Protein AF-A0A950BAL0-F1 (afdb_monomer)

Structure (mmCIF, N/CA/C/O backbone):
data_AF-A0A950BAL0-F1
#
_entry.id   AF-A0A950BAL0-F1
#
loop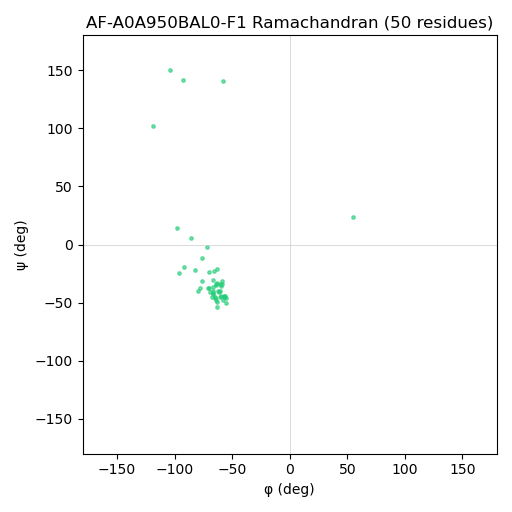_
_atom_site.group_PDB
_atom_site.id
_atom_site.type_symbol
_atom_site.label_atom_id
_atom_site.label_alt_id
_atom_site.label_comp_id
_atom_site.label_asym_id
_atom_site.label_entity_id
_atom_site.label_seq_id
_atom_site.pdbx_PDB_ins_code
_atom_site.Cartn_x
_atom_site.Cartn_y
_atom_site.Cartn_z
_atom_site.occupancy
_atom_site.B_iso_or_equiv
_atom_site.auth_seq_id
_atom_site.auth_comp_id
_atom_site.auth_asym_id
_atom_site.auth_atom_id
_atom_site.pdbx_PDB_model_num
ATOM 1 N N . MET A 1 1 ? -6.261 9.648 7.282 1.00 67.62 1 MET A N 1
ATOM 2 C CA . MET A 1 1 ? -6.399 9.016 5.950 1.00 67.62 1 MET A CA 1
ATOM 3 C C . MET A 1 1 ? -7.733 8.282 5.878 1.00 67.62 1 MET A C 1
ATOM 5 O O . MET A 1 1 ? -8.118 7.682 6.872 1.00 67.62 1 MET A O 1
ATOM 9 N N . ARG A 1 2 ? -8.450 8.363 4.750 1.00 83.12 2 ARG A N 1
ATOM 10 C CA . ARG A 1 2 ? -9.685 7.598 4.486 1.00 83.12 2 ARG A CA 1
ATOM 11 C C . ARG A 1 2 ? -9.388 6.440 3.532 1.00 83.12 2 ARG A C 1
ATOM 13 O O . ARG A 1 2 ? -8.530 6.600 2.667 1.00 83.12 2 ARG A O 1
ATOM 20 N N . CYS A 1 3 ? -10.136 5.341 3.641 1.00 86.19 3 CYS A N 1
ATOM 21 C CA . CYS A 1 3 ? -9.954 4.153 2.799 1.00 86.19 3 CYS A CA 1
ATOM 22 C C . CYS A 1 3 ? -10.052 4.477 1.301 1.00 86.19 3 CYS A C 1
ATOM 24 O O . CYS A 1 3 ? -9.148 4.114 0.566 1.00 86.19 3 CYS A O 1
ATOM 26 N N . SER A 1 4 ? -11.032 5.284 0.876 1.00 82.81 4 SER A N 1
ATOM 27 C CA . SER A 1 4 ? -11.197 5.657 -0.541 1.00 82.81 4 SER A CA 1
ATOM 28 C C . SER A 1 4 ? -9.981 6.373 -1.133 1.00 82.81 4 SER A C 1
ATOM 30 O O . SER A 1 4 ? -9.642 6.165 -2.289 1.00 82.81 4 SER A O 1
ATOM 32 N N . SER A 1 5 ? -9.293 7.208 -0.345 1.00 85.31 5 SER A N 1
ATOM 33 C CA . SER A 1 5 ? -8.035 7.823 -0.788 1.00 85.31 5 SER A CA 1
ATOM 34 C C . SER A 1 5 ? -6.873 6.835 -0.740 1.00 85.31 5 SER A C 1
ATOM 36 O O . SER A 1 5 ? -5.951 6.953 -1.532 1.00 85.31 5 SER A O 1
ATOM 38 N N . CYS A 1 6 ? -6.899 5.879 0.190 1.00 86.38 6 CYS A N 1
ATOM 39 C CA . CYS A 1 6 ? -5.889 4.831 0.289 1.00 86.38 6 CYS A CA 1
ATOM 40 C C . CYS A 1 6 ? -5.948 3.887 -0.916 1.00 86.38 6 CYS A C 1
ATOM 42 O O . CYS A 1 6 ? -4.910 3.584 -1.482 1.00 86.38 6 CYS A O 1
ATOM 44 N N . GLU A 1 7 ? -7.144 3.496 -1.359 1.00 84.81 7 GLU A N 1
ATOM 45 C CA . GLU A 1 7 ? -7.359 2.650 -2.543 1.00 84.81 7 GLU A CA 1
ATOM 46 C C . GLU A 1 7 ? -6.746 3.255 -3.811 1.00 84.81 7 GLU A C 1
ATOM 48 O O . GLU A 1 7 ? -6.046 2.560 -4.537 1.00 84.81 7 GLU A O 1
ATOM 53 N N . SER A 1 8 ? -6.916 4.561 -4.043 1.00 86.69 8 SER A N 1
ATOM 54 C CA . SER A 1 8 ? -6.293 5.234 -5.195 1.00 86.69 8 SER A CA 1
ATOM 55 C C . SER A 1 8 ? -4.771 5.373 -5.082 1.00 86.69 8 SER A C 1
ATOM 57 O O . SER A 1 8 ? -4.096 5.538 -6.091 1.00 86.69 8 SER A O 1
ATOM 59 N N . LEU A 1 9 ? -4.227 5.353 -3.863 1.00 89.25 9 LEU A N 1
ATOM 60 C CA . LEU A 1 9 ? -2.787 5.456 -3.606 1.00 89.25 9 LEU A CA 1
ATOM 61 C C . LEU A 1 9 ? -2.113 4.079 -3.542 1.00 89.25 9 LEU A C 1
ATOM 63 O O . LEU A 1 9 ? -0.904 3.987 -3.694 1.00 89.25 9 LEU A O 1
ATOM 67 N N . LEU A 1 10 ? -2.881 3.014 -3.323 1.00 88.06 10 LEU A N 1
ATOM 68 C CA . LEU A 1 10 ? -2.386 1.653 -3.152 1.00 88.06 10 LEU A CA 1
ATOM 69 C C . LEU A 1 10 ? -1.694 1.109 -4.405 1.00 88.06 10 LEU A C 1
ATOM 71 O O . LEU A 1 10 ? -0.699 0.408 -4.276 1.00 88.06 10 LEU A 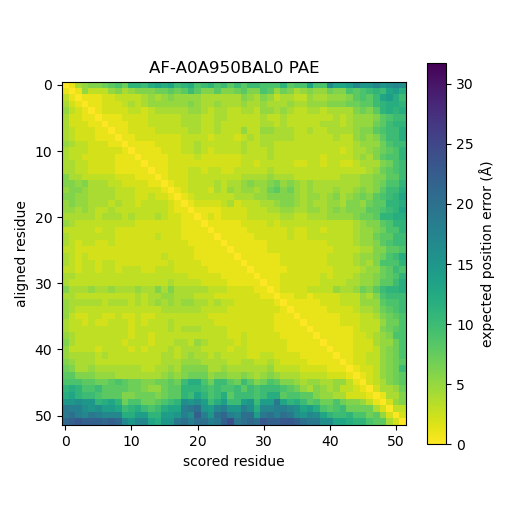O 1
ATOM 75 N N . ASP A 1 11 ? -2.176 1.478 -5.588 1.00 87.56 11 ASP A N 1
ATOM 76 C CA . ASP A 1 11 ? -1.578 1.095 -6.872 1.00 87.56 11 ASP A CA 1
ATOM 77 C C . ASP A 1 11 ? -0.159 1.677 -7.020 1.00 87.56 11 ASP A C 1
ATOM 79 O O . ASP A 1 11 ? 0.825 0.946 -7.103 1.00 87.56 11 ASP A O 1
ATOM 83 N N . ALA A 1 12 ? -0.034 2.999 -6.845 1.00 88.88 12 ALA A N 1
ATOM 84 C CA . ALA A 1 12 ? 1.252 3.697 -6.811 1.00 88.88 12 ALA A CA 1
ATOM 85 C C . ALA A 1 12 ? 2.155 3.257 -5.642 1.00 88.88 12 ALA A C 1
ATOM 87 O O . ALA A 1 12 ? 3.362 3.488 -5.665 1.00 88.88 12 ALA A O 1
ATOM 88 N N . PHE A 1 13 ? 1.585 2.668 -4.585 1.00 89.38 13 PHE A N 1
ATOM 89 C CA . PHE A 1 13 ? 2.342 2.199 -3.423 1.00 89.38 13 PHE A CA 1
ATOM 90 C C . PHE A 1 13 ? 3.000 0.856 -3.724 1.00 89.38 13 PHE A C 1
ATOM 92 O O . PHE A 1 13 ? 4.150 0.651 -3.344 1.00 89.38 13 PHE A O 1
ATOM 99 N N . VAL A 1 14 ? 2.288 -0.029 -4.429 1.00 87.56 14 VAL A N 1
ATOM 100 C CA . VAL A 1 14 ? 2.817 -1.316 -4.901 1.00 87.56 14 VAL A CA 1
ATOM 101 C C . VAL A 1 14 ? 3.909 -1.097 -5.947 1.00 87.56 14 VAL A C 1
ATOM 103 O O . VAL A 1 14 ? 4.965 -1.711 -5.832 1.00 87.56 14 VAL A O 1
ATOM 106 N N . ASP A 1 15 ? 3.713 -0.149 -6.868 1.00 87.19 15 ASP A N 1
ATOM 107 C CA . ASP A 1 15 ? 4.705 0.237 -7.889 1.00 87.19 15 ASP A CA 1
ATOM 108 C C . ASP A 1 15 ? 5.905 1.031 -7.318 1.00 87.19 15 ASP A C 1
ATOM 110 O O . ASP A 1 15 ? 6.830 1.402 -8.033 1.00 87.19 15 ASP A O 1
ATOM 114 N N . ALA A 1 16 ? 5.906 1.329 -6.011 1.00 84.88 16 ALA A N 1
ATOM 115 C CA . ALA A 1 16 ? 6.890 2.197 -5.354 1.00 84.88 16 ALA A CA 1
ATOM 116 C C . ALA A 1 16 ? 7.028 3.603 -5.992 1.00 84.88 16 ALA A C 1
ATOM 118 O O . ALA A 1 16 ? 8.030 4.290 -5.793 1.00 84.88 16 ALA A O 1
ATOM 119 N N . ALA A 1 17 ? 5.988 4.073 -6.688 1.00 89.25 17 ALA A N 1
ATOM 120 C CA . ALA A 1 17 ? 5.899 5.383 -7.338 1.00 89.25 17 ALA A CA 1
ATOM 121 C C . ALA A 1 17 ? 5.419 6.512 -6.400 1.00 89.25 17 ALA A C 1
ATOM 123 O O . ALA A 1 17 ? 5.161 7.640 -6.826 1.00 89.25 17 ALA A O 1
AT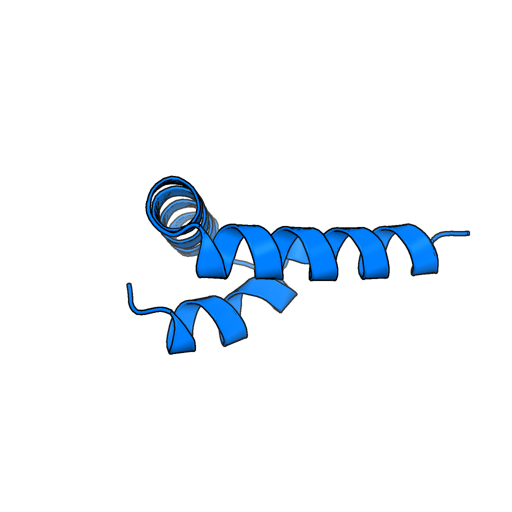OM 124 N N . LEU A 1 18 ? 5.258 6.218 -5.109 1.00 89.00 18 LEU A N 1
ATOM 125 C CA . LEU A 1 18 ? 4.736 7.140 -4.105 1.00 89.00 18 LEU A CA 1
ATOM 126 C C . LEU A 1 18 ? 5.836 7.916 -3.375 1.00 89.00 18 LEU A C 1
ATOM 128 O O . LEU A 1 18 ? 6.860 7.368 -2.980 1.00 89.00 18 LEU A O 1
ATOM 132 N N . GLU A 1 19 ? 5.570 9.194 -3.096 1.00 92.38 19 GLU A N 1
ATOM 133 C CA . GLU A 1 19 ? 6.440 10.008 -2.245 1.00 92.38 19 GLU A CA 1
ATOM 134 C C . GLU A 1 19 ? 6.592 9.377 -0.848 1.00 92.38 19 GLU A C 1
ATOM 136 O O . GLU A 1 19 ? 5.595 8.929 -0.266 1.00 92.38 19 GLU A O 1
ATOM 141 N N . PRO A 1 20 ? 7.791 9.416 -0.236 1.00 86.88 20 PRO A N 1
ATOM 142 C CA . PRO A 1 20 ? 8.071 8.711 1.016 1.00 86.88 20 PRO A CA 1
ATOM 143 C C . PRO A 1 20 ? 7.152 9.131 2.175 1.00 86.88 20 PRO A C 1
ATOM 145 O O . PRO A 1 20 ? 6.745 8.294 2.980 1.00 86.88 20 PRO A O 1
ATOM 148 N N . GLY A 1 21 ? 6.744 10.404 2.235 1.00 89.81 21 GLY A N 1
ATOM 149 C CA . GLY A 1 21 ? 5.797 10.884 3.250 1.00 89.81 21 GLY A CA 1
ATOM 150 C C . GLY A 1 21 ? 4.390 10.294 3.100 1.00 89.81 21 GLY A C 1
ATOM 151 O O . GLY A 1 21 ? 3.734 9.976 4.093 1.00 89.81 21 GLY A O 1
ATOM 152 N N . ARG A 1 22 ? 3.927 10.093 1.862 1.00 90.06 22 ARG A N 1
ATOM 153 C CA . ARG A 1 22 ? 2.631 9.456 1.594 1.00 90.06 22 ARG A CA 1
ATOM 154 C C . ARG A 1 22 ? 2.711 7.941 1.754 1.00 90.06 22 ARG A C 1
ATOM 156 O O . ARG A 1 22 ? 1.777 7.356 2.294 1.00 90.06 22 ARG A O 1
ATOM 163 N N . ALA A 1 23 ? 3.822 7.327 1.351 1.00 91.12 23 ALA A N 1
ATOM 164 C CA . ALA A 1 23 ? 4.079 5.907 1.559 1.00 91.12 23 ALA A CA 1
ATOM 165 C C . ALA A 1 23 ? 4.016 5.542 3.053 1.00 91.12 23 ALA A C 1
ATOM 167 O O . ALA A 1 23 ? 3.328 4.594 3.423 1.00 91.12 23 ALA A O 1
ATOM 168 N N . ALA A 1 24 ? 4.631 6.347 3.927 1.00 91.31 24 ALA A N 1
ATOM 169 C CA . ALA A 1 24 ? 4.546 6.156 5.376 1.00 91.31 24 ALA A CA 1
ATOM 170 C C . ALA A 1 24 ? 3.106 6.285 5.910 1.00 91.31 24 ALA A C 1
ATOM 172 O O . ALA A 1 24 ? 2.681 5.499 6.755 1.00 91.31 24 ALA A O 1
ATOM 173 N N . ALA A 1 25 ? 2.327 7.242 5.392 1.00 91.12 25 ALA A N 1
ATOM 174 C CA . ALA A 1 25 ? 0.927 7.414 5.781 1.00 91.12 25 ALA A CA 1
ATOM 175 C C . ALA A 1 25 ? 0.036 6.235 5.343 1.00 91.12 25 ALA A C 1
ATOM 177 O O . ALA A 1 25 ? -0.833 5.812 6.108 1.00 91.12 25 ALA A O 1
ATOM 178 N N . VAL A 1 26 ? 0.262 5.697 4.137 1.00 90.75 26 VAL A N 1
ATOM 179 C CA . VAL A 1 26 ? -0.398 4.478 3.639 1.00 90.75 26 VAL A CA 1
ATOM 180 C C . VAL A 1 26 ? -0.013 3.292 4.519 1.00 90.75 26 VAL A C 1
ATOM 182 O O . VAL A 1 26 ? -0.902 2.609 5.018 1.00 90.75 26 VAL A O 1
ATOM 185 N N . ALA A 1 27 ? 1.281 3.088 4.783 1.00 90.25 27 ALA A N 1
ATOM 186 C CA . ALA A 1 27 ? 1.773 1.998 5.623 1.00 90.25 27 ALA A CA 1
ATOM 187 C C . ALA A 1 27 ? 1.125 2.011 7.018 1.00 90.25 27 ALA A C 1
ATOM 189 O O . ALA A 1 27 ? 0.521 1.017 7.415 1.00 90.25 27 ALA A O 1
ATOM 190 N N . ALA A 1 28 ? 1.121 3.162 7.697 1.00 92.19 28 ALA A N 1
ATOM 191 C CA . ALA A 1 28 ? 0.469 3.312 8.999 1.00 92.19 28 ALA A CA 1
ATOM 192 C C . ALA A 1 28 ? -1.047 3.032 8.942 1.00 92.19 28 ALA A C 1
ATOM 194 O O . ALA A 1 28 ? -1.639 2.499 9.882 1.00 92.19 28 ALA A O 1
ATOM 195 N N . HIS A 1 29 ? -1.709 3.374 7.832 1.00 91.31 29 HIS A N 1
ATOM 196 C CA . HIS A 1 29 ? -3.122 3.056 7.650 1.00 91.31 29 HIS A CA 1
ATOM 197 C C . HIS A 1 29 ? -3.364 1.559 7.426 1.00 91.31 29 HIS A C 1
ATOM 199 O O . HIS A 1 29 ? -4.352 1.037 7.939 1.00 91.31 29 HIS A O 1
ATOM 205 N N . LEU A 1 30 ? -2.479 0.865 6.706 1.00 90.12 30 LEU A N 1
ATOM 206 C CA . LEU A 1 30 ? -2.560 -0.585 6.503 1.00 90.12 30 LEU A CA 1
ATOM 207 C C . LEU A 1 30 ? -2.417 -1.351 7.826 1.00 90.12 30 LEU A C 1
ATOM 209 O O . LEU A 1 30 ? -3.091 -2.361 8.013 1.00 90.12 30 LEU A O 1
ATOM 213 N N . GLU A 1 31 ? -1.630 -0.838 8.774 1.00 91.69 31 GLU A N 1
ATOM 214 C CA . GLU A 1 31 ? -1.511 -1.422 10.118 1.00 91.69 31 GLU A CA 1
ATOM 215 C C . GLU A 1 31 ? -2.806 -1.306 10.938 1.00 91.69 31 GLU A C 1
ATOM 217 O O . GLU A 1 31 ? -3.116 -2.172 11.757 1.00 91.69 31 GLU A O 1
ATOM 222 N N . SER A 1 32 ? -3.594 -0.252 10.707 1.00 90.94 32 SER A N 1
ATOM 223 C CA . SER A 1 32 ? -4.835 0.01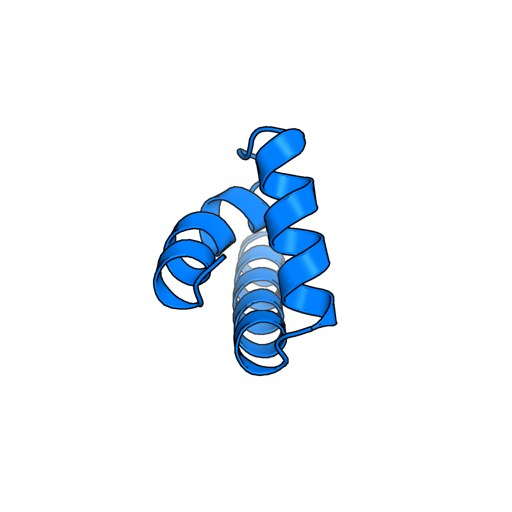0 11.445 1.00 90.94 32 SER A CA 1
ATOM 224 C C . SER A 1 32 ? -6.095 -0.492 10.721 1.00 90.94 32 SER A C 1
ATOM 226 O O . SER A 1 32 ? -7.104 -0.794 11.361 1.00 90.94 32 SER A O 1
ATOM 228 N N . CYS A 1 33 ? -6.059 -0.624 9.391 1.00 92.25 33 CYS A N 1
ATOM 229 C CA . CYS A 1 33 ? -7.213 -0.969 8.565 1.00 92.25 33 CYS A CA 1
ATOM 230 C C . CYS A 1 33 ? -7.017 -2.286 7.800 1.00 92.25 33 CYS A C 1
ATOM 232 O O . CYS A 1 33 ? -6.438 -2.321 6.712 1.00 92.25 33 CYS A O 1
ATOM 234 N N . ARG A 1 34 ? -7.631 -3.363 8.311 1.00 90.44 34 ARG A N 1
ATOM 235 C CA . ARG A 1 34 ? -7.623 -4.687 7.657 1.00 90.44 34 ARG A CA 1
ATOM 236 C C . ARG A 1 34 ? -8.221 -4.702 6.250 1.00 90.44 34 ARG A C 1
ATOM 238 O O . ARG A 1 34 ? -7.805 -5.503 5.418 1.00 90.44 34 ARG A O 1
ATOM 245 N N . SER A 1 35 ? -9.202 -3.841 5.973 1.00 90.50 35 SER A N 1
ATOM 246 C CA . SER A 1 35 ? -9.826 -3.782 4.645 1.00 90.50 35 SER A CA 1
ATOM 247 C C . SER A 1 35 ? -8.816 -3.325 3.591 1.00 90.50 35 SER A C 1
ATOM 249 O O . SER A 1 35 ? -8.690 -3.951 2.541 1.00 90.50 35 SER A O 1
ATOM 251 N N . CYS A 1 36 ? -8.050 -2.277 3.904 1.00 91.31 36 CYS A N 1
ATOM 252 C CA . CYS A 1 36 ? -6.997 -1.762 3.033 1.00 91.31 36 CYS A CA 1
ATOM 253 C C . CYS A 1 36 ? -5.807 -2.729 2.947 1.00 91.31 36 CYS A C 1
ATOM 255 O O . CYS A 1 36 ? -5.267 -2.918 1.862 1.00 91.31 36 CYS A O 1
ATOM 257 N N . GLU A 1 37 ? -5.439 -3.396 4.047 1.00 91.38 37 GLU A N 1
ATOM 258 C CA . GLU A 1 37 ? -4.401 -4.443 4.051 1.00 91.38 37 GLU A CA 1
ATOM 259 C C . GLU A 1 37 ? -4.757 -5.617 3.134 1.00 91.38 37 GLU A C 1
ATOM 261 O O . GLU A 1 37 ? -3.940 -6.037 2.312 1.00 91.38 37 GLU A O 1
ATOM 266 N N . THR A 1 38 ? -6.003 -6.089 3.188 1.00 91.00 38 THR A N 1
ATOM 267 C CA . THR A 1 38 ? -6.483 -7.155 2.297 1.00 91.00 38 THR A CA 1
ATOM 268 C C . THR A 1 38 ? -6.417 -6.729 0.829 1.00 91.00 38 THR A C 1
ATOM 270 O O . THR A 1 38 ? -6.031 -7.524 -0.031 1.00 91.00 38 THR A O 1
ATOM 273 N N . LEU A 1 39 ? -6.777 -5.478 0.532 1.00 89.06 39 LEU A N 1
ATOM 274 C CA . LEU A 1 39 ? -6.751 -4.933 -0.824 1.00 89.06 39 LEU A CA 1
ATOM 275 C C . LEU A 1 39 ? -5.312 -4.804 -1.349 1.00 89.06 39 LEU A C 1
ATOM 277 O O . LEU A 1 39 ? -5.014 -5.275 -2.445 1.00 89.06 39 LEU A O 1
ATOM 281 N N . HIS A 1 40 ? -4.404 -4.280 -0.521 1.00 90.25 40 HIS A N 1
ATOM 282 C CA . HIS A 1 40 ? -2.968 -4.218 -0.800 1.00 90.25 40 HIS A CA 1
ATOM 283 C C . HIS A 1 40 ? -2.380 -5.592 -1.109 1.00 90.25 40 HIS A C 1
ATOM 285 O O . HIS A 1 40 ? -1.655 -5.767 -2.085 1.00 90.25 40 HIS A O 1
ATOM 291 N N . ARG A 1 41 ? -2.728 -6.598 -0.301 1.00 88.81 41 ARG A N 1
ATOM 292 C CA . ARG A 1 41 ? -2.254 -7.968 -0.494 1.00 88.81 41 ARG A CA 1
ATOM 293 C C . ARG A 1 41 ? -2.693 -8.540 -1.838 1.00 88.81 41 ARG A C 1
ATOM 295 O O . ARG A 1 41 ? -1.900 -9.214 -2.486 1.00 88.81 41 ARG A O 1
ATOM 302 N N . ARG A 1 42 ? -3.932 -8.268 -2.260 1.00 88.69 42 ARG A N 1
ATOM 303 C CA . ARG A 1 42 ? -4.435 -8.685 -3.577 1.00 88.69 42 ARG A CA 1
ATOM 304 C C . ARG A 1 42 ? -3.665 -8.012 -4.708 1.00 88.69 42 ARG A C 1
ATOM 306 O O . ARG A 1 42 ? -3.222 -8.716 -5.607 1.00 88.69 42 ARG A O 1
ATOM 313 N N . LEU A 1 43 ? -3.463 -6.697 -4.631 1.00 86.62 43 LEU A N 1
ATOM 314 C CA . LEU A 1 43 ? -2.701 -5.944 -5.634 1.00 86.62 43 LEU A CA 1
ATOM 315 C C . LEU A 1 43 ? -1.264 -6.465 -5.756 1.00 86.62 43 LEU A C 1
ATOM 317 O O . LEU A 1 43 ? -0.806 -6.743 -6.856 1.00 86.62 43 LEU A O 1
ATOM 321 N N . ARG A 1 44 ? -0.595 -6.717 -4.626 1.00 84.12 44 ARG A N 1
ATOM 322 C CA . ARG A 1 44 ? 0.774 -7.251 -4.603 1.00 84.12 44 ARG A CA 1
ATOM 323 C C . ARG A 1 44 ? 0.894 -8.657 -5.202 1.00 84.12 44 ARG A C 1
ATOM 325 O O . ARG A 1 44 ? 1.916 -8.992 -5.786 1.00 84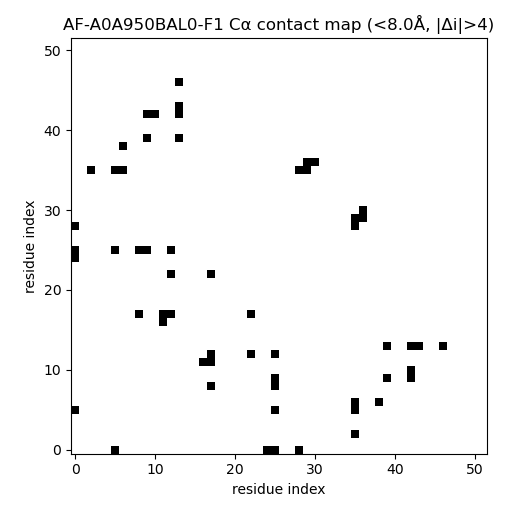.12 44 ARG A O 1
ATOM 332 N N . VAL A 1 45 ? -0.130 -9.499 -5.037 1.00 82.88 45 VAL A N 1
ATOM 333 C CA . VAL A 1 45 ? -0.168 -10.830 -5.669 1.00 82.88 45 VAL A CA 1
ATOM 334 C C . VAL A 1 45 ? -0.329 -10.705 -7.182 1.00 82.88 45 VAL A C 1
ATOM 336 O O . VAL A 1 45 ? 0.322 -11.443 -7.910 1.00 82.88 45 VAL A O 1
ATOM 339 N N . VAL A 1 46 ? -1.170 -9.780 -7.651 1.00 77.69 46 VAL A N 1
ATOM 340 C CA . VAL A 1 46 ? -1.355 -9.528 -9.088 1.00 77.69 46 VAL A CA 1
ATOM 341 C C . VAL A 1 46 ? -0.065 -8.992 -9.714 1.00 77.69 46 VAL A C 1
ATOM 343 O O . VAL A 1 46 ? 0.360 -9.524 -10.734 1.00 77.69 46 VAL A O 1
ATOM 346 N N . ASP A 1 47 ? 0.591 -8.025 -9.072 1.00 71.94 47 ASP A N 1
ATOM 347 C CA . ASP A 1 47 ? 1.893 -7.494 -9.497 1.00 71.94 47 ASP A CA 1
ATOM 348 C C . ASP A 1 47 ? 2.966 -8.597 -9.581 1.00 71.94 47 ASP A C 1
ATOM 350 O O . ASP A 1 47 ? 3.606 -8.777 -10.614 1.00 71.94 47 ASP A O 1
ATOM 354 N N . GLY A 1 48 ? 3.072 -9.444 -8.550 1.00 68.31 48 GLY A N 1
ATOM 355 C CA . GLY A 1 48 ? 4.017 -10.566 -8.542 1.00 68.31 48 GLY A CA 1
ATOM 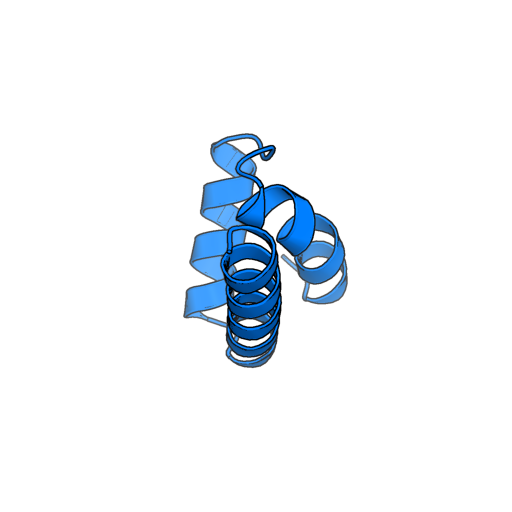356 C C . GLY A 1 48 ? 3.737 -11.656 -9.587 1.00 68.31 48 GLY A C 1
ATOM 357 O O . GLY A 1 48 ? 4.656 -12.381 -9.961 1.00 68.31 48 GLY A O 1
ATOM 358 N N . LEU A 1 49 ? 2.497 -11.777 -10.071 1.00 66.88 49 LEU A N 1
ATOM 359 C CA . LEU A 1 49 ? 2.116 -12.715 -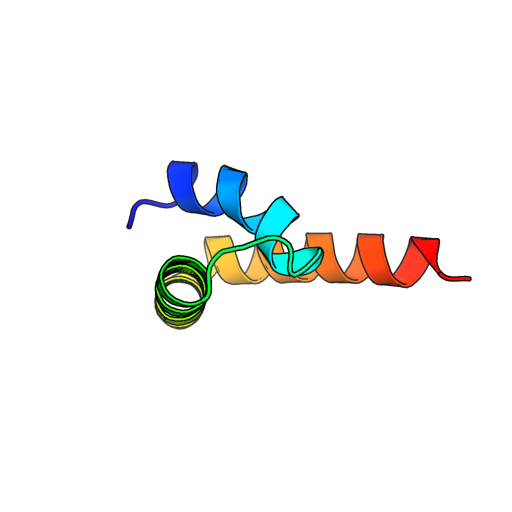11.137 1.00 66.88 49 LEU A CA 1
ATOM 360 C C . LEU A 1 49 ? 2.413 -12.178 -12.543 1.00 66.88 49 LEU A C 1
ATOM 362 O O . LEU A 1 49 ? 2.534 -12.968 -13.472 1.00 66.88 49 LEU A O 1
ATOM 366 N N . LEU A 1 50 ? 2.539 -10.861 -12.717 1.00 59.69 50 LEU A N 1
ATOM 367 C CA . LEU A 1 50 ? 2.920 -10.247 -13.995 1.00 59.69 50 LEU A CA 1
ATOM 368 C C . LEU A 1 50 ? 4.421 -10.390 -14.303 1.00 59.69 50 LEU A C 1
ATOM 370 O O . LEU A 1 50 ? 4.834 -10.131 -15.431 1.00 59.69 50 LEU A O 1
ATOM 374 N N . MET A 1 51 ? 5.231 -10.815 -13.326 1.00 57.97 51 MET A N 1
ATOM 375 C CA . MET A 1 51 ? 6.690 -10.938 -13.453 1.00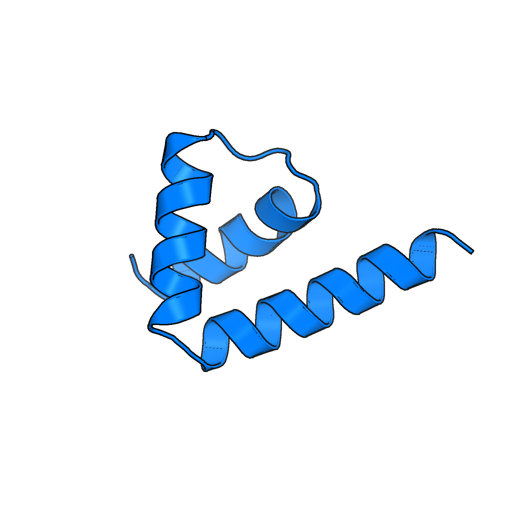 57.97 51 MET A CA 1
ATOM 376 C C . MET A 1 51 ? 7.182 -12.366 -13.774 1.00 57.97 51 MET A C 1
ATOM 378 O O . MET A 1 51 ? 8.377 -12.636 -13.632 1.00 57.97 51 MET A O 1
ATOM 382 N N . THR A 1 52 ? 6.294 -13.278 -14.196 1.00 51.12 52 THR A N 1
ATOM 383 C CA . THR A 1 52 ? 6.617 -14.656 -14.633 1.00 51.12 52 THR A CA 1
ATOM 384 C C . THR A 1 52 ? 6.216 -14.893 -16.078 1.00 51.12 52 THR A C 1
ATOM 386 O O . THR A 1 52 ? 7.016 -15.506 -16.816 1.00 51.12 52 THR A O 1
#

Foldseek 3Di:
DDLVVLLVCLLCLLVVVDDPVVNVVSVVVLVVDVVSVVVSVVSNVVVVVVVD

Sequence (52 aa):
MRCSSCESLLDAFVDAALEPGRAAAVAAHLESCRSCETLHRRLRVVDGLLMT

Mean predicted aligned error: 4.62 Å

Solvent-accessible surface area (backbone atoms only — not comparable to full-atom values): 3113 Å² total; per-residue (Å²): 139,55,69,76,63,44,60,72,44,44,60,39,49,72,72,65,72,46,58,70,76,58,44,53,53,50,53,57,43,38,76,74,32,67,70,55,36,54,51,48,52,52,53,51,52,53,57,63,61,74,77,114

Nearest PDB structures (foldseek):
  3hug-assembly6_P  TM=8.752E-01  e=1.185E+00  Mycobacterium tuberculosis H37Rv
  3hug-assembly3_L  TM=8.620E-01  e=1.266E+00  Mycobacterium tuberculosis H37Rv
  3hug-assembly6_J  TM=8.677E-01  e=1.882E+00  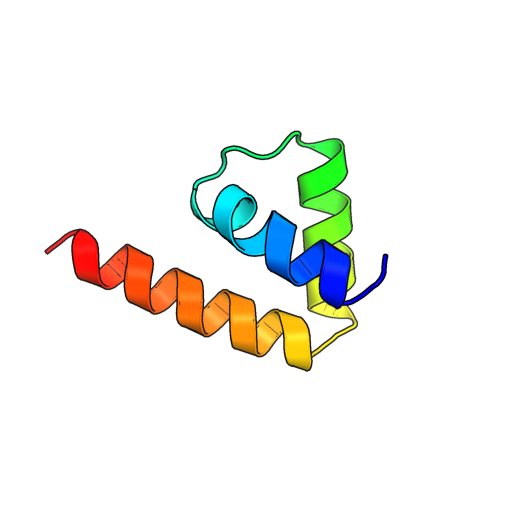Mycobacterium tuberculosis H37Rv
  4nqw-assembly1_B  TM=7.630E-01  e=1.185E+00  Mycobacterium tuberculosis
  7kfl-assembly2_B  TM=3.608E-01  e=8.044E+00  Arabidopsis thaliana

Secondary structure (DSSP, 8-state):
--HHHHHHHHHHHHTT-S-HHHHHHHHHHHHH-HHHHHHHHHHHHHHHHTT-

Radius of gyration: 10.66 Å; Cα contacts (8 Å, |Δi|>4): 29; chains: 1; bounding box: 19×26×26 Å

pLDDT: mean 85.09, std 9.37, range [51.12, 92.38]